Protein AF-A0A1Q5SIM4-F1 (afdb_monomer_lite)

Sequence (138 aa):
MTLAAASFWNSAANLGLLGSAILLFLATFVLWQTADRKEELWDADKADANLKIAELNKEAANAKLETERLRLRFAWRTMDKDQRSRISSKLKKYSGQRFEIVTYTSDIEAANFGAKIHEALRDAGWIYVKIASWQTVG

Structure (mmCIF, N/CA/C/O backbone):
data_AF-A0A1Q5SIM4-F1
#
_entry.id   AF-A0A1Q5SIM4-F1
#
loop_
_atom_site.group_PDB
_atom_site.id
_atom_site.type_symbol
_atom_site.label_atom_id
_atom_site.label_alt_id
_atom_site.label_comp_id
_atom_site.label_asym_id
_atom_site.label_entity_id
_atom_site.label_seq_id
_atom_site.pdbx_PDB_ins_code
_atom_site.Cartn_x
_atom_site.Cartn_y
_atom_site.Cartn_z
_atom_site.occupancy
_atom_site.B_iso_or_equiv
_atom_site.auth_seq_id
_atom_site.auth_comp_id
_atom_site.auth_asym_id
_atom_site.auth_atom_id
_atom_site.pdbx_PDB_model_num
ATOM 1 N N . MET A 1 1 ? 33.107 5.269 -84.422 1.00 58.91 1 MET A N 1
ATOM 2 C CA . MET A 1 1 ? 33.757 5.037 -83.112 1.00 58.91 1 MET A CA 1
ATOM 3 C C . MET A 1 1 ? 34.875 4.034 -83.315 1.00 58.91 1 MET A C 1
ATOM 5 O O . MET A 1 1 ? 34.640 3.023 -83.962 1.00 58.91 1 MET A O 1
ATOM 9 N N . THR A 1 2 ? 36.087 4.331 -82.855 1.00 87.12 2 THR A N 1
ATOM 10 C CA . THR A 1 2 ? 37.223 3.407 -82.979 1.00 87.12 2 THR A CA 1
ATOM 11 C C . THR A 1 2 ? 37.079 2.269 -81.964 1.00 87.12 2 THR A C 1
ATOM 13 O O . THR A 1 2 ? 36.515 2.466 -80.887 1.00 87.12 2 THR A O 1
ATOM 16 N N . LEU A 1 3 ? 37.590 1.077 -82.286 1.00 86.44 3 LEU A N 1
ATOM 17 C CA . LEU A 1 3 ? 37.579 -0.102 -81.399 1.00 86.44 3 LEU A CA 1
ATOM 18 C C . LEU A 1 3 ? 38.139 0.197 -79.991 1.00 86.44 3 LEU A C 1
ATOM 20 O O . LEU A 1 3 ? 37.659 -0.358 -79.006 1.00 86.44 3 LEU A O 1
ATOM 24 N N . ALA A 1 4 ? 39.090 1.130 -79.888 1.00 87.81 4 ALA A N 1
ATOM 25 C CA . ALA A 1 4 ? 39.673 1.586 -78.626 1.00 87.81 4 ALA A CA 1
ATOM 26 C C . ALA A 1 4 ? 38.680 2.329 -77.711 1.00 87.81 4 ALA A C 1
ATOM 28 O O . ALA A 1 4 ? 38.750 2.205 -76.492 1.00 87.81 4 ALA A O 1
ATOM 29 N N . ALA A 1 5 ? 37.731 3.082 -78.278 1.00 86.62 5 ALA A N 1
ATOM 30 C CA . ALA A 1 5 ? 36.708 3.752 -77.477 1.00 86.62 5 ALA A CA 1
ATOM 31 C C . ALA A 1 5 ? 35.734 2.731 -76.867 1.00 86.62 5 ALA A C 1
ATOM 33 O O . ALA A 1 5 ? 35.368 2.847 -75.701 1.00 86.62 5 ALA A O 1
ATOM 34 N N . ALA A 1 6 ? 35.349 1.700 -77.627 1.00 85.56 6 ALA A N 1
ATOM 35 C CA . ALA A 1 6 ? 34.443 0.655 -77.152 1.00 85.56 6 ALA A CA 1
ATOM 36 C C . ALA A 1 6 ? 35.060 -0.193 -76.023 1.00 85.56 6 ALA A C 1
ATOM 38 O O . ALA A 1 6 ? 34.377 -0.497 -75.045 1.00 85.56 6 ALA A O 1
ATOM 39 N N . SER A 1 7 ? 36.350 -0.536 -76.118 1.00 91.25 7 SER A N 1
ATOM 40 C CA . SER A 1 7 ? 37.046 -1.268 -75.051 1.00 91.25 7 SER A CA 1
ATOM 41 C C . SER A 1 7 ? 37.230 -0.424 -73.788 1.00 91.25 7 SER A C 1
ATOM 43 O O . SER A 1 7 ? 37.060 -0.945 -72.688 1.00 91.25 7 SER A O 1
ATOM 45 N N . PHE A 1 8 ? 37.497 0.879 -73.925 1.00 91.88 8 PHE A N 1
ATOM 46 C CA . PHE A 1 8 ? 37.569 1.800 -72.789 1.00 91.88 8 PHE A CA 1
ATOM 47 C C . PHE A 1 8 ? 36.242 1.869 -72.020 1.00 91.88 8 PHE A C 1
ATOM 49 O O . PHE A 1 8 ? 36.233 1.694 -70.802 1.00 91.88 8 PHE A O 1
ATOM 56 N N . TRP A 1 9 ? 35.115 2.055 -72.719 1.00 90.00 9 TRP A N 1
ATOM 57 C CA . TRP A 1 9 ? 33.793 2.118 -72.084 1.00 90.00 9 TRP A CA 1
ATOM 58 C C . TRP A 1 9 ? 33.390 0.799 -71.417 1.00 90.00 9 TRP A C 1
ATOM 60 O O . TRP A 1 9 ? 32.812 0.826 -70.333 1.00 90.00 9 TRP A O 1
ATOM 70 N N . ASN A 1 10 ? 33.737 -0.347 -72.011 1.00 91.88 10 ASN A N 1
ATOM 71 C CA . ASN A 1 10 ? 33.493 -1.656 -71.401 1.00 91.88 10 ASN A CA 1
ATOM 72 C C . ASN A 1 10 ? 34.313 -1.837 -70.106 1.00 91.88 10 ASN A C 1
ATOM 74 O O . ASN A 1 10 ? 33.767 -2.192 -69.063 1.00 91.88 10 ASN A O 1
ATOM 78 N N . SER A 1 11 ? 35.605 -1.497 -70.130 1.00 92.06 11 SER A N 1
ATOM 79 C CA . SER A 1 11 ? 36.459 -1.537 -68.934 1.00 92.06 11 SER A CA 1
ATOM 80 C C . SER A 1 11 ? 35.972 -0.591 -67.833 1.00 92.06 11 SER A C 1
ATOM 82 O O . SER A 1 11 ? 35.941 -0.977 -66.666 1.00 92.06 11 SER A O 1
ATOM 84 N N . ALA A 1 12 ? 35.542 0.622 -68.192 1.00 92.31 12 ALA A N 1
ATOM 85 C CA . ALA A 1 12 ? 34.984 1.582 -67.244 1.00 92.31 12 ALA A CA 1
ATOM 86 C C . ALA A 1 12 ? 33.665 1.086 -66.624 1.00 92.31 12 ALA A C 1
ATOM 88 O O . ALA A 1 12 ? 33.472 1.206 -65.415 1.00 92.31 12 ALA A O 1
ATOM 89 N N . ALA A 1 13 ? 32.784 0.480 -67.426 1.00 93.44 13 ALA A N 1
ATOM 90 C CA . ALA A 1 13 ? 31.532 -0.099 -66.946 1.00 93.44 13 ALA A CA 1
ATOM 91 C C . ALA A 1 13 ? 31.774 -1.273 -65.981 1.00 93.44 13 ALA A C 1
ATOM 93 O O . ALA A 1 13 ? 31.181 -1.309 -64.903 1.00 93.44 13 ALA A O 1
ATOM 94 N N . ASN A 1 14 ? 32.695 -2.186 -66.311 1.00 94.62 14 ASN A N 1
ATOM 95 C CA . ASN A 1 14 ? 33.058 -3.301 -65.431 1.00 94.62 14 ASN A CA 1
ATOM 96 C C . ASN A 1 14 ? 33.688 -2.818 -64.119 1.00 94.62 14 ASN A C 1
ATOM 98 O O . ASN A 1 14 ? 33.364 -3.345 -63.055 1.00 94.62 14 ASN A O 1
ATOM 102 N N . LEU A 1 15 ? 34.537 -1.785 -64.168 1.00 94.81 15 LEU A N 1
ATOM 103 C CA . LEU A 1 15 ? 35.106 -1.177 -62.966 1.00 94.81 15 LEU A CA 1
ATOM 104 C C . LEU A 1 15 ? 34.021 -0.532 -62.091 1.00 94.81 15 LEU A C 1
ATOM 106 O O . LEU A 1 15 ? 34.038 -0.699 -60.874 1.00 94.81 15 LEU A O 1
ATOM 110 N N . GLY A 1 16 ? 33.054 0.158 -62.704 1.00 96.06 16 GLY A N 1
ATOM 111 C CA . GLY A 1 16 ? 31.907 0.732 -62.000 1.00 96.06 16 GLY A CA 1
ATOM 112 C C . GLY A 1 16 ? 31.047 -0.331 -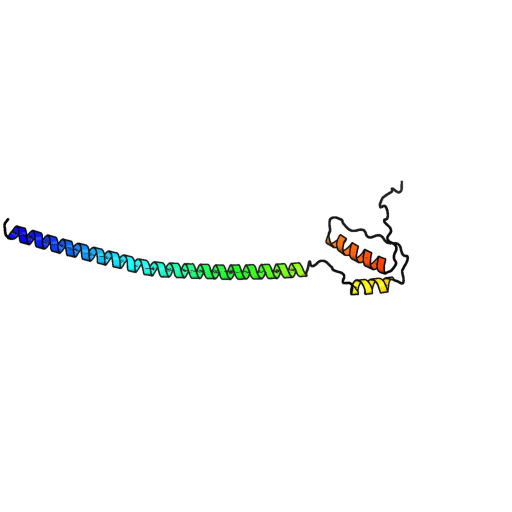61.309 1.00 96.06 16 GLY A C 1
ATOM 113 O O . GLY A 1 16 ? 30.704 -0.180 -60.135 1.00 96.06 16 GLY A O 1
ATOM 114 N N . LEU A 1 17 ? 30.762 -1.441 -61.999 1.00 96.12 17 LEU A N 1
ATOM 115 C CA . LEU A 1 17 ? 30.023 -2.570 -61.428 1.00 96.12 17 LEU A CA 1
ATOM 116 C C . LEU A 1 17 ? 30.773 -3.197 -60.247 1.00 96.12 17 LEU A C 1
ATOM 118 O O . LEU A 1 17 ? 30.182 -3.362 -59.178 1.00 96.12 17 LEU A O 1
ATOM 122 N N . LEU A 1 18 ? 32.074 -3.465 -60.395 1.00 95.75 18 LEU A N 1
ATOM 123 C CA . LEU A 1 18 ? 32.913 -3.986 -59.309 1.00 95.75 18 LEU A CA 1
ATOM 124 C C . LEU A 1 18 ? 32.951 -3.033 -58.109 1.00 95.75 18 LEU A C 1
ATOM 126 O O . LEU A 1 18 ? 32.803 -3.477 -56.972 1.00 95.75 18 LEU A O 1
ATOM 130 N N . GLY A 1 19 ? 33.075 -1.726 -58.353 1.00 96.62 19 GLY A N 1
ATOM 131 C CA . GLY A 1 19 ? 33.031 -0.710 -57.303 1.00 96.62 19 GLY A CA 1
ATOM 132 C C . GLY A 1 19 ? 31.719 -0.746 -56.516 1.00 96.62 19 GLY A C 1
ATOM 133 O O . GLY A 1 19 ? 31.735 -0.762 -55.286 1.00 96.62 19 GLY A O 1
ATOM 134 N N . SER A 1 20 ? 30.579 -0.832 -57.207 1.00 97.12 20 SER A N 1
ATOM 135 C CA . SER A 1 20 ? 29.264 -0.905 -56.555 1.00 97.12 20 SER A CA 1
ATOM 136 C C . SER A 1 20 ? 29.065 -2.190 -55.740 1.00 97.12 20 SER A C 1
ATOM 138 O O . SER A 1 20 ? 28.533 -2.135 -54.633 1.00 97.12 20 SER A O 1
ATOM 140 N N . ALA A 1 21 ? 29.560 -3.333 -56.229 1.00 96.88 21 ALA A N 1
ATOM 141 C CA . ALA A 1 21 ? 29.495 -4.604 -55.513 1.00 96.88 21 ALA A CA 1
ATOM 142 C C . ALA A 1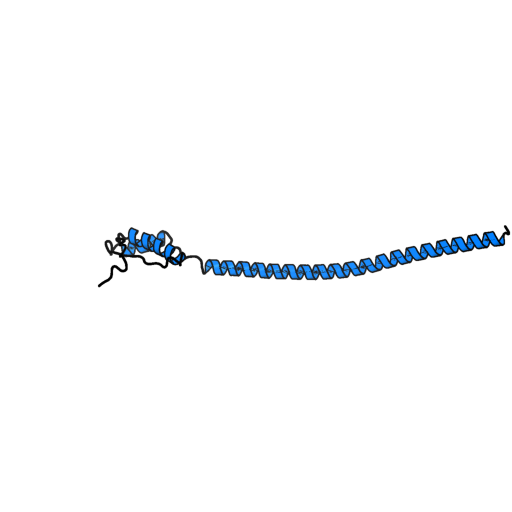 21 ? 30.324 -4.574 -54.219 1.00 96.88 21 ALA A C 1
ATOM 144 O O . ALA A 1 21 ? 29.850 -5.016 -53.172 1.00 96.88 21 ALA A O 1
ATOM 145 N N . ILE A 1 22 ? 31.530 -3.996 -54.269 1.00 96.75 22 ILE A N 1
ATOM 146 C CA . ILE A 1 22 ? 32.381 -3.811 -53.084 1.00 96.75 22 ILE A CA 1
ATOM 147 C C . ILE A 1 22 ? 31.682 -2.906 -52.064 1.00 96.75 22 ILE A C 1
ATOM 149 O O . ILE A 1 22 ? 31.662 -3.226 -50.878 1.00 96.75 22 ILE A O 1
ATOM 153 N N . LEU A 1 23 ? 31.065 -1.808 -52.508 1.00 97.12 23 LEU A N 1
ATOM 154 C CA . LEU A 1 23 ? 30.336 -0.902 -51.618 1.00 97.12 23 LEU A CA 1
ATOM 155 C C . LEU A 1 23 ? 29.154 -1.588 -50.924 1.00 97.12 23 LEU A C 1
ATOM 157 O O . LEU A 1 23 ? 28.983 -1.415 -49.719 1.00 97.12 23 LEU A O 1
ATOM 161 N N . LEU A 1 24 ? 28.367 -2.389 -51.649 1.00 97.31 24 LEU A N 1
ATOM 162 C CA . LEU A 1 24 ? 27.268 -3.157 -51.055 1.00 97.31 24 LEU A CA 1
ATOM 163 C C . LEU A 1 24 ? 27.785 -4.164 -50.027 1.00 97.31 24 LEU A C 1
ATOM 165 O O . LEU A 1 24 ? 27.238 -4.249 -48.931 1.00 97.31 24 LEU A O 1
ATOM 169 N N . PHE A 1 25 ? 28.869 -4.872 -50.346 1.00 97.69 25 PHE A N 1
ATOM 170 C CA . PHE A 1 25 ? 29.485 -5.815 -49.418 1.00 97.69 25 PHE A CA 1
ATOM 171 C C . PHE A 1 25 ? 29.962 -5.125 -48.132 1.00 97.69 25 PHE A C 1
ATOM 173 O O . PHE A 1 25 ? 29.656 -5.588 -47.033 1.00 97.69 25 PHE A O 1
ATOM 180 N N . LEU A 1 26 ? 30.646 -3.982 -48.251 1.00 97.25 26 LEU A N 1
ATOM 181 C CA . LEU A 1 26 ? 31.074 -3.187 -47.098 1.00 97.25 26 LEU A CA 1
ATOM 182 C C . LEU A 1 26 ? 29.880 -2.676 -46.280 1.00 97.25 26 LEU A C 1
ATOM 184 O O . LEU A 1 26 ? 29.921 -2.726 -45.052 1.00 97.25 26 LEU A O 1
ATOM 188 N N . ALA A 1 27 ? 28.801 -2.235 -46.933 1.00 96.62 27 ALA A N 1
ATOM 189 C CA . ALA A 1 27 ? 27.590 -1.790 -46.249 1.00 96.62 27 ALA A CA 1
ATOM 190 C C . ALA A 1 27 ? 26.934 -2.928 -45.449 1.00 96.62 27 ALA A C 1
ATOM 192 O O . ALA A 1 27 ? 26.606 -2.743 -44.277 1.00 96.62 27 ALA A O 1
ATOM 193 N N . THR A 1 28 ? 26.797 -4.120 -46.039 1.00 96.12 28 THR A N 1
ATOM 194 C CA . THR A 1 28 ? 26.278 -5.303 -45.336 1.00 96.12 28 THR A CA 1
ATOM 195 C C . THR A 1 28 ? 27.180 -5.706 -44.173 1.00 96.12 28 THR A C 1
ATOM 197 O O . THR A 1 28 ? 26.678 -6.013 -43.094 1.00 96.12 28 THR A O 1
ATOM 200 N N . PHE A 1 29 ? 28.501 -5.654 -44.352 1.00 95.94 29 PHE A N 1
ATOM 201 C CA . PHE A 1 29 ? 29.457 -5.976 -43.295 1.00 95.94 29 PHE A CA 1
ATOM 202 C C . PHE A 1 29 ? 29.349 -5.021 -42.096 1.00 95.94 29 PHE A C 1
ATOM 204 O O . PHE A 1 29 ? 29.319 -5.466 -40.950 1.00 95.94 29 PHE A O 1
ATOM 211 N N . VAL A 1 30 ? 29.223 -3.713 -42.342 1.00 95.12 30 VAL A N 1
ATOM 212 C CA . VAL A 1 30 ? 29.027 -2.713 -41.277 1.00 95.12 30 VAL A CA 1
ATOM 213 C C . VAL A 1 30 ? 27.685 -2.912 -40.566 1.00 95.12 30 VAL A C 1
ATOM 215 O O . VAL A 1 30 ? 27.614 -2.819 -39.339 1.00 95.12 30 VAL A O 1
ATOM 218 N N . LEU A 1 31 ? 26.615 -3.220 -41.306 1.00 94.12 31 LEU A N 1
ATOM 219 C CA . LEU A 1 31 ? 25.313 -3.533 -40.710 1.00 94.12 31 LEU A CA 1
ATOM 220 C C . LEU A 1 31 ? 25.388 -4.761 -39.798 1.00 94.12 31 LEU A C 1
ATOM 222 O O . LEU A 1 31 ? 24.859 -4.719 -38.692 1.00 94.12 31 LEU A O 1
ATOM 226 N N . TRP A 1 32 ? 26.090 -5.812 -40.221 1.00 93.56 32 TRP A N 1
ATOM 227 C CA . TRP A 1 32 ? 26.297 -7.004 -39.402 1.00 93.56 32 TRP A CA 1
ATOM 228 C C . TRP A 1 32 ? 27.093 -6.689 -38.125 1.00 93.56 32 TRP A C 1
ATOM 230 O O . TRP A 1 32 ? 26.622 -6.957 -37.026 1.00 93.56 32 TRP A O 1
ATOM 240 N N . GLN A 1 33 ? 28.224 -5.984 -38.240 1.00 92.75 33 GLN A N 1
ATOM 241 C CA . GLN A 1 33 ? 29.046 -5.623 -37.077 1.00 92.75 33 GLN A CA 1
ATOM 242 C C . GLN A 1 33 ? 28.299 -4.736 -36.062 1.00 92.75 33 GLN A C 1
ATOM 244 O O . GLN A 1 33 ? 28.534 -4.808 -34.853 1.00 92.75 33 GLN A O 1
ATOM 249 N N . THR A 1 34 ? 27.417 -3.857 -36.543 1.00 91.44 34 THR A N 1
ATOM 250 C CA . THR A 1 34 ? 26.611 -2.993 -35.667 1.00 91.44 34 THR A CA 1
ATOM 251 C C . THR A 1 34 ? 25.415 -3.715 -35.051 1.00 91.44 34 THR A C 1
ATOM 253 O O . THR A 1 34 ? 24.948 -3.267 -34.004 1.00 91.44 34 THR A O 1
ATOM 256 N N . ALA A 1 35 ? 24.935 -4.809 -35.651 1.00 90.75 35 ALA A N 1
ATOM 257 C CA . ALA A 1 35 ? 23.904 -5.658 -35.061 1.00 90.75 35 ALA A CA 1
ATOM 258 C C . ALA A 1 35 ? 24.444 -6.381 -33.818 1.00 90.75 35 ALA A C 1
ATOM 260 O O . ALA A 1 35 ? 23.868 -6.220 -32.745 1.00 90.75 35 ALA A O 1
ATOM 261 N N . ASP A 1 36 ? 25.608 -7.030 -33.922 1.00 90.88 36 ASP A N 1
ATOM 262 C CA . ASP A 1 36 ? 26.204 -7.791 -32.811 1.00 90.88 36 ASP A CA 1
ATOM 263 C C . ASP A 1 36 ? 26.455 -6.912 -31.569 1.00 90.88 36 ASP A C 1
ATOM 265 O O . ASP A 1 36 ? 26.116 -7.276 -30.445 1.00 90.88 36 ASP A O 1
ATOM 269 N N . ARG A 1 37 ? 26.979 -5.690 -31.759 1.00 90.62 37 ARG A N 1
ATOM 270 C CA . ARG A 1 37 ? 27.208 -4.749 -30.643 1.00 90.62 37 ARG A CA 1
ATOM 271 C C . ARG A 1 37 ? 25.918 -4.259 -29.986 1.00 90.62 37 ARG A C 1
ATOM 273 O O . ARG A 1 37 ? 25.930 -3.901 -28.811 1.00 90.62 37 ARG A O 1
ATOM 280 N N . LYS A 1 38 ? 24.820 -4.172 -30.743 1.00 91.44 38 LYS A N 1
ATOM 281 C CA . LYS A 1 38 ? 23.520 -3.768 -30.189 1.00 91.44 38 LYS A CA 1
ATOM 282 C C . LYS A 1 38 ? 22.920 -4.872 -29.335 1.00 91.44 38 LYS A C 1
ATOM 284 O O . LYS A 1 38 ? 22.308 -4.548 -28.324 1.00 91.44 38 LYS A O 1
ATOM 289 N N . GLU A 1 39 ? 23.108 -6.132 -29.717 1.00 92.81 39 GLU A N 1
ATOM 290 C CA . GLU A 1 39 ? 22.633 -7.266 -28.925 1.00 92.81 39 GLU A CA 1
ATOM 291 C C . GLU A 1 39 ? 23.316 -7.308 -27.555 1.00 92.81 39 GLU A C 1
ATOM 293 O O . GLU A 1 39 ? 22.622 -7.377 -26.545 1.00 92.81 39 GLU A O 1
ATOM 298 N N . GLU A 1 40 ? 24.639 -7.123 -27.496 1.00 92.25 40 GLU A N 1
ATOM 299 C CA . GLU A 1 40 ? 25.377 -7.099 -26.223 1.00 92.25 40 GLU A CA 1
ATOM 300 C C . GLU A 1 40 ? 24.915 -5.962 -25.293 1.00 92.25 40 GLU A C 1
ATOM 302 O O . GLU A 1 40 ? 24.681 -6.181 -24.102 1.00 92.25 40 GLU A O 1
ATOM 307 N N . LEU A 1 41 ? 24.721 -4.753 -25.835 1.00 92.62 41 LEU A N 1
ATOM 308 C CA . LEU A 1 41 ? 24.213 -3.617 -25.058 1.00 92.62 41 LEU A CA 1
ATOM 309 C C . LEU A 1 41 ? 22.778 -3.852 -24.577 1.00 92.62 41 LEU A C 1
ATOM 311 O O . LEU A 1 41 ? 22.463 -3.572 -23.424 1.00 92.62 41 LEU A O 1
ATOM 315 N N . TRP A 1 42 ? 21.910 -4.397 -25.429 1.00 93.81 42 TRP A N 1
ATOM 316 C CA . TRP A 1 42 ? 20.535 -4.702 -25.043 1.00 93.81 42 TRP A CA 1
ATOM 317 C C . TRP A 1 42 ? 20.443 -5.811 -24.004 1.00 93.81 42 TRP A C 1
ATOM 319 O O . TRP A 1 42 ? 19.554 -5.765 -23.154 1.00 93.81 42 TRP A O 1
ATOM 329 N N . ASP A 1 43 ? 21.333 -6.795 -24.046 1.00 96.00 43 ASP A N 1
ATOM 330 C CA . ASP A 1 43 ? 21.371 -7.853 -23.044 1.00 96.00 43 ASP A CA 1
ATOM 331 C C . ASP A 1 43 ? 21.890 -7.336 -21.699 1.00 96.00 43 ASP A C 1
ATOM 333 O O . ASP A 1 43 ? 21.320 -7.679 -20.659 1.00 96.00 43 ASP A O 1
ATOM 337 N N . ALA A 1 44 ? 22.877 -6.434 -21.705 1.00 95.44 44 ALA A N 1
ATOM 338 C CA . ALA 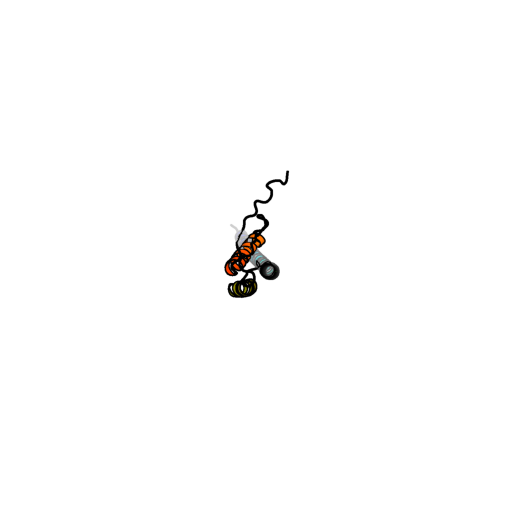A 1 44 ? 23.318 -5.731 -20.503 1.00 95.44 44 ALA A CA 1
ATOM 339 C C . ALA A 1 44 ? 22.199 -4.855 -19.905 1.00 95.44 44 ALA A C 1
ATOM 341 O O . ALA A 1 44 ? 21.914 -4.957 -18.710 1.00 95.44 44 ALA A O 1
ATOM 342 N N . ASP A 1 45 ? 21.503 -4.069 -20.732 1.00 96.56 45 ASP A N 1
ATOM 343 C CA . ASP A 1 45 ? 20.385 -3.220 -20.300 1.00 96.56 45 ASP A CA 1
ATOM 344 C C . ASP A 1 45 ? 19.218 -4.053 -19.745 1.00 96.56 45 ASP A C 1
ATOM 346 O O . ASP A 1 45 ? 18.608 -3.698 -18.733 1.00 96.56 45 ASP A O 1
ATOM 350 N N . LYS A 1 46 ? 18.906 -5.197 -20.369 1.00 97.06 46 LYS A N 1
ATOM 351 C CA . LYS A 1 46 ? 17.894 -6.134 -19.856 1.00 97.06 46 LYS A CA 1
ATOM 352 C C . LYS A 1 46 ? 18.310 -6.733 -18.521 1.00 97.06 46 LYS A C 1
ATOM 354 O O . LYS A 1 46 ? 17.459 -6.892 -17.647 1.00 97.06 46 LYS A O 1
ATOM 359 N N . ALA A 1 47 ? 19.581 -7.100 -18.361 1.00 96.75 47 ALA A N 1
ATOM 360 C CA . ALA A 1 47 ? 20.084 -7.644 -17.107 1.00 96.75 47 ALA A CA 1
ATOM 361 C C . ALA A 1 47 ? 19.972 -6.611 -15.976 1.00 96.75 47 ALA A C 1
ATOM 363 O O . ALA A 1 47 ? 19.432 -6.938 -14.919 1.00 96.75 47 ALA A O 1
ATOM 364 N N . ASP A 1 48 ? 20.382 -5.363 -16.218 1.00 97.44 48 ASP A N 1
ATOM 365 C CA . ASP A 1 48 ? 20.250 -4.266 -15.251 1.00 97.44 48 ASP A CA 1
ATOM 366 C C . ASP A 1 48 ? 18.780 -3.979 -14.905 1.00 97.44 48 ASP A C 1
ATOM 368 O O . ASP A 1 48 ? 18.396 -3.944 -13.732 1.00 97.44 48 ASP A O 1
ATOM 372 N N . ALA A 1 49 ? 17.913 -3.893 -15.919 1.00 97.12 49 ALA A N 1
ATOM 373 C CA . ALA A 1 49 ? 16.480 -3.704 -15.715 1.00 97.12 49 ALA A CA 1
ATOM 374 C C . ALA A 1 49 ? 15.864 -4.841 -14.882 1.00 97.12 49 ALA A C 1
ATOM 376 O O . ALA A 1 49 ? 15.078 -4.584 -13.968 1.00 97.12 49 ALA A O 1
ATOM 377 N N . ASN A 1 50 ? 16.242 -6.093 -15.149 1.00 97.88 50 ASN A N 1
ATOM 378 C CA . ASN A 1 50 ? 15.770 -7.249 -14.389 1.00 97.88 50 ASN A CA 1
ATOM 379 C C . ASN A 1 50 ? 16.259 -7.227 -12.934 1.00 97.88 50 ASN A C 1
ATOM 381 O O . ASN A 1 50 ? 15.477 -7.538 -12.032 1.00 97.88 50 ASN A O 1
ATOM 385 N N . LEU A 1 51 ? 17.513 -6.831 -12.688 1.00 97.94 51 LEU A N 1
ATOM 386 C CA . LEU A 1 51 ? 18.046 -6.658 -11.333 1.00 97.94 51 LEU A CA 1
ATOM 387 C C . LEU A 1 51 ? 17.262 -5.590 -10.569 1.00 97.94 51 LEU A C 1
ATOM 389 O O . LEU A 1 51 ? 16.818 -5.837 -9.447 1.00 97.94 51 LEU A O 1
ATOM 393 N N . LYS A 1 52 ? 16.998 -4.448 -11.208 1.00 97.69 52 LYS A N 1
ATOM 394 C CA . LYS A 1 52 ? 16.223 -3.358 -10.611 1.00 97.69 52 LYS A CA 1
ATOM 395 C C . LYS A 1 52 ? 14.775 -3.753 -10.330 1.00 97.69 52 LYS A C 1
ATOM 397 O O . LYS A 1 52 ? 14.234 -3.418 -9.280 1.00 97.69 52 LYS A O 1
ATOM 402 N N . ILE A 1 53 ? 14.142 -4.508 -11.229 1.00 97.75 53 ILE A N 1
ATOM 403 C CA . ILE A 1 53 ? 12.799 -5.061 -11.004 1.00 97.75 53 ILE A CA 1
ATOM 404 C C . ILE A 1 53 ? 12.808 -6.019 -9.807 1.00 97.75 53 ILE A C 1
ATOM 406 O O . ILE A 1 53 ? 11.909 -5.961 -8.967 1.00 97.75 53 ILE A O 1
ATOM 410 N N . ALA A 1 54 ? 13.813 -6.891 -9.699 1.00 97.88 54 ALA A N 1
ATOM 411 C CA . ALA A 1 54 ? 13.937 -7.817 -8.577 1.00 97.88 54 ALA A CA 1
ATOM 412 C C . ALA A 1 54 ? 14.134 -7.082 -7.239 1.00 97.88 54 ALA A C 1
ATOM 414 O O . ALA A 1 54 ? 13.506 -7.447 -6.242 1.00 97.88 54 ALA A O 1
ATOM 415 N N . GLU A 1 55 ? 14.948 -6.027 -7.224 1.00 98.06 55 GLU A N 1
ATOM 416 C CA . GLU A 1 55 ? 15.170 -5.177 -6.052 1.00 98.06 55 GLU A CA 1
ATOM 417 C C . GLU A 1 55 ? 13.889 -4.449 -5.626 1.00 98.06 55 GLU A C 1
ATOM 419 O O . GLU A 1 55 ? 13.448 -4.606 -4.486 1.00 98.06 55 GLU A O 1
ATOM 424 N N . LEU A 1 56 ? 13.214 -3.766 -6.554 1.00 97.44 56 LEU A N 1
ATOM 425 C CA . LEU A 1 56 ? 11.951 -3.072 -6.280 1.00 97.44 56 LEU A CA 1
ATOM 426 C C . LEU A 1 56 ? 10.855 -4.031 -5.799 1.00 97.44 56 LEU A C 1
ATOM 428 O O . LEU A 1 56 ? 10.081 -3.700 -4.900 1.00 97.44 56 LEU A O 1
ATOM 432 N N . ASN A 1 57 ? 10.795 -5.246 -6.350 1.00 97.69 57 ASN A N 1
ATOM 433 C CA . ASN A 1 57 ? 9.859 -6.269 -5.884 1.00 97.69 57 ASN A CA 1
ATOM 434 C C . ASN A 1 57 ? 10.166 -6.717 -4.451 1.00 97.69 57 ASN A C 1
ATOM 436 O O . ASN A 1 57 ? 9.242 -6.903 -3.654 1.00 97.69 57 ASN A O 1
ATOM 440 N N . LYS A 1 58 ? 11.448 -6.869 -4.101 1.00 98.12 58 LYS A N 1
ATOM 441 C CA . LYS A 1 58 ? 11.881 -7.203 -2.739 1.00 98.12 58 LYS A CA 1
ATOM 442 C C . LYS A 1 58 ? 11.531 -6.084 -1.759 1.00 98.12 58 LYS A C 1
ATOM 444 O O . LYS A 1 58 ? 10.990 -6.364 -0.690 1.00 98.12 58 LYS A O 1
ATOM 449 N N . GLU A 1 59 ? 11.782 -4.830 -2.122 1.00 97.25 59 GLU A N 1
ATOM 450 C CA . GLU A 1 59 ? 11.407 -3.665 -1.314 1.00 97.25 59 GLU A CA 1
ATOM 451 C C . GLU A 1 59 ? 9.893 -3.568 -1.123 1.00 97.25 59 GLU A C 1
ATOM 453 O O . GLU A 1 59 ? 9.421 -3.431 0.006 1.00 97.25 59 GLU A O 1
ATOM 458 N N . ALA A 1 60 ? 9.113 -3.735 -2.193 1.00 97.56 60 ALA A N 1
ATOM 459 C CA . ALA A 1 60 ? 7.656 -3.722 -2.125 1.00 97.56 60 ALA A CA 1
ATOM 460 C C . ALA A 1 60 ? 7.106 -4.860 -1.250 1.00 97.56 60 ALA A C 1
ATOM 462 O O . ALA A 1 60 ? 6.156 -4.655 -0.491 1.00 97.56 60 ALA A O 1
ATOM 463 N N . ALA A 1 61 ? 7.695 -6.057 -1.325 1.00 97.38 61 ALA A N 1
ATOM 464 C CA . ALA A 1 61 ? 7.328 -7.178 -0.464 1.00 97.38 61 ALA A CA 1
ATOM 465 C C . ALA A 1 61 ? 7.642 -6.887 1.013 1.00 97.38 61 ALA A C 1
ATOM 467 O O . ALA A 1 61 ? 6.799 -7.137 1.878 1.00 97.38 61 ALA A O 1
ATOM 468 N N . ASN A 1 62 ? 8.808 -6.304 1.300 1.00 97.31 62 ASN A N 1
ATOM 469 C CA . ASN A 1 62 ? 9.198 -5.908 2.653 1.00 97.31 62 ASN A CA 1
ATOM 470 C C . ASN A 1 62 ? 8.280 -4.816 3.214 1.00 97.31 62 ASN A C 1
ATOM 472 O O . ASN A 1 62 ? 7.788 -4.957 4.333 1.00 97.31 62 ASN A O 1
ATOM 476 N N . ALA A 1 63 ? 7.981 -3.782 2.425 1.00 95.81 63 ALA A N 1
ATOM 477 C CA . ALA A 1 63 ? 7.064 -2.716 2.809 1.00 95.81 63 ALA A CA 1
ATOM 478 C C . ALA A 1 63 ? 5.662 -3.268 3.100 1.00 95.81 63 ALA A C 1
ATOM 480 O O . ALA A 1 63 ? 5.074 -2.952 4.131 1.00 95.81 63 ALA A O 1
ATOM 481 N N . LYS A 1 64 ? 5.141 -4.168 2.252 1.00 96.25 64 LYS A N 1
ATOM 482 C CA . LYS A 1 64 ? 3.862 -4.850 2.509 1.00 96.25 64 LYS A CA 1
ATOM 483 C C . LYS A 1 64 ? 3.892 -5.612 3.831 1.00 96.25 64 LYS A C 1
ATOM 485 O O . LYS A 1 64 ? 2.997 -5.445 4.655 1.00 96.25 64 LYS A O 1
ATOM 490 N N . LEU A 1 65 ? 4.935 -6.398 4.071 1.00 96.56 65 LEU A N 1
ATOM 491 C CA . LEU A 1 65 ? 5.077 -7.176 5.298 1.00 96.56 65 LEU A CA 1
ATOM 492 C C . LEU A 1 65 ? 5.170 -6.286 6.548 1.00 96.56 65 LEU A C 1
ATOM 494 O O . LEU A 1 65 ? 4.564 -6.599 7.573 1.00 96.56 65 LEU A O 1
ATOM 498 N N . GLU A 1 66 ? 5.879 -5.162 6.474 1.00 95.19 66 GLU A N 1
ATOM 499 C CA . GLU A 1 66 ? 5.938 -4.188 7.564 1.00 95.19 66 GLU A CA 1
ATOM 500 C C . GLU A 1 66 ? 4.586 -3.506 7.793 1.00 95.19 66 GLU A C 1
ATOM 502 O O . GLU A 1 66 ? 4.143 -3.410 8.938 1.00 95.19 66 GLU A O 1
ATOM 507 N N . THR A 1 67 ? 3.871 -3.124 6.729 1.00 93.75 67 THR A N 1
ATOM 508 C CA . THR A 1 67 ? 2.520 -2.560 6.864 1.00 93.75 67 THR A CA 1
ATOM 509 C C . THR A 1 67 ? 1.545 -3.546 7.499 1.00 93.75 67 THR A C 1
ATOM 511 O O . THR A 1 67 ? 0.770 -3.143 8.359 1.00 93.75 67 THR A O 1
ATOM 514 N N . GLU A 1 68 ? 1.614 -4.838 7.168 1.00 93.12 68 GLU A N 1
ATOM 515 C CA . GLU A 1 68 ? 0.807 -5.873 7.825 1.00 93.12 68 GLU A CA 1
ATOM 516 C C . GLU A 1 68 ? 1.188 -6.040 9.302 1.00 93.12 68 GLU A C 1
ATOM 518 O O . GLU A 1 68 ? 0.319 -6.102 10.169 1.00 93.12 68 GLU A O 1
ATOM 523 N N . ARG A 1 69 ? 2.485 -6.021 9.638 1.00 91.81 69 ARG A N 1
ATOM 524 C CA . ARG A 1 69 ? 2.936 -6.048 11.042 1.00 91.81 69 ARG A CA 1
ATOM 525 C C . ARG A 1 69 ? 2.438 -4.841 11.834 1.00 91.81 69 ARG A C 1
ATOM 527 O O . ARG A 1 69 ? 2.024 -4.997 12.983 1.00 91.81 69 ARG A O 1
ATOM 534 N N . LEU A 1 70 ? 2.474 -3.651 11.238 1.00 88.44 70 LEU A N 1
ATOM 535 C CA . LEU A 1 70 ? 1.942 -2.437 11.847 1.00 88.44 70 LEU A CA 1
ATOM 536 C C . LEU A 1 70 ? 0.423 -2.531 11.988 1.00 88.44 70 LEU A C 1
ATOM 538 O O . LEU A 1 70 ? -0.085 -2.255 13.067 1.00 88.44 70 LEU A O 1
ATOM 542 N N . ARG A 1 71 ? -0.297 -3.011 10.970 1.00 84.69 71 ARG A N 1
ATOM 543 C CA . ARG A 1 71 ? -1.744 -3.263 11.054 1.00 84.69 71 ARG A CA 1
ATOM 544 C C . ARG A 1 71 ? -2.100 -4.231 12.170 1.00 84.69 71 ARG A C 1
ATOM 546 O O . ARG A 1 71 ? -3.080 -3.991 12.853 1.00 84.69 71 ARG A O 1
ATOM 553 N N . LEU A 1 72 ? -1.308 -5.279 12.395 1.00 84.69 72 LEU A N 1
ATOM 554 C CA . LEU A 1 72 ? -1.520 -6.207 13.509 1.00 84.69 72 LEU A CA 1
ATOM 555 C C . LEU A 1 72 ? -1.230 -5.558 14.869 1.00 84.69 72 LEU A C 1
ATOM 557 O O . LEU A 1 72 ? -1.946 -5.814 15.832 1.00 84.69 72 LEU A O 1
ATOM 561 N N . ARG A 1 73 ? -0.202 -4.705 14.964 1.00 81.06 73 ARG A N 1
ATOM 562 C CA . ARG A 1 73 ? 0.146 -3.995 16.208 1.00 81.06 73 ARG A CA 1
ATOM 563 C C . ARG A 1 73 ? -0.860 -2.897 16.561 1.00 81.06 73 ARG A C 1
ATOM 565 O O . ARG A 1 73 ? -1.148 -2.698 17.736 1.00 81.06 73 ARG A O 1
ATOM 572 N N . PHE A 1 74 ? -1.360 -2.197 15.550 1.00 79.38 74 PHE A N 1
ATOM 573 C CA . PHE A 1 74 ? -2.358 -1.132 15.651 1.00 79.38 74 PHE A CA 1
ATOM 574 C C . PHE A 1 74 ? -3.772 -1.629 15.340 1.00 79.38 74 PHE A C 1
ATOM 576 O O . PHE A 1 74 ? -4.678 -0.823 15.125 1.00 79.38 74 PHE A O 1
ATOM 583 N N . ALA A 1 75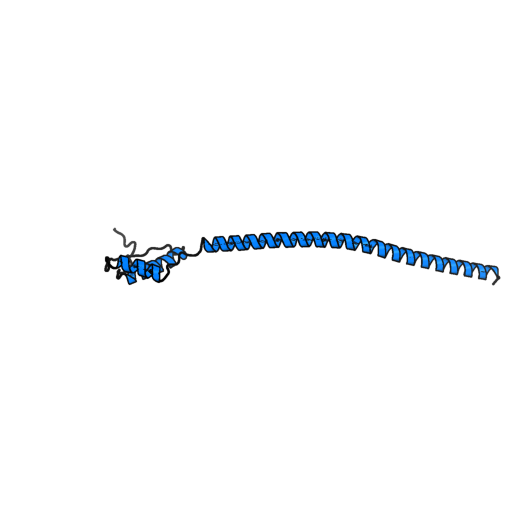 ? -3.975 -2.949 15.302 1.00 76.62 75 ALA A N 1
ATOM 584 C CA . ALA A 1 75 ? -5.307 -3.513 15.216 1.00 76.62 75 ALA A CA 1
ATOM 585 C C . ALA A 1 75 ? -6.067 -3.024 16.447 1.00 76.62 75 ALA A C 1
ATOM 587 O O . ALA A 1 75 ? -5.611 -3.221 17.577 1.00 76.62 75 ALA A O 1
ATOM 588 N N . TRP A 1 76 ? -7.192 -2.346 16.216 1.00 75.56 76 TRP A N 1
ATOM 589 C CA . TRP A 1 76 ? -8.008 -1.786 17.285 1.00 75.56 76 TRP A CA 1
ATOM 590 C C . TRP A 1 76 ? -8.274 -2.842 18.346 1.00 75.56 76 TRP A C 1
ATOM 592 O O . TRP A 1 76 ? -8.603 -3.986 18.018 1.00 75.56 76 TRP A O 1
ATOM 602 N N . ARG A 1 77 ? -8.164 -2.459 19.620 1.00 78.50 77 ARG A N 1
ATOM 603 C CA . ARG A 1 77 ? -8.510 -3.364 20.718 1.00 78.50 77 ARG A CA 1
ATOM 604 C C . ARG A 1 77 ? -9.977 -3.763 20.594 1.00 78.50 77 ARG A C 1
ATOM 606 O O . ARG A 1 77 ? -10.882 -3.009 20.945 1.00 78.50 77 ARG A O 1
ATOM 613 N N . THR A 1 78 ? -10.224 -4.965 20.089 1.00 84.25 78 THR A N 1
ATOM 614 C CA . THR A 1 78 ? -11.570 -5.519 19.973 1.00 84.25 78 THR A CA 1
ATOM 615 C C . THR A 1 78 ? -11.875 -6.364 21.197 1.00 84.25 78 THR A C 1
ATOM 617 O O . THR A 1 78 ? -11.057 -7.188 21.599 1.00 84.25 78 THR A O 1
ATOM 620 N N . MET A 1 79 ? -13.063 -6.187 21.768 1.00 89.75 79 MET A N 1
ATOM 621 C CA . MET A 1 79 ? -13.587 -7.069 22.806 1.00 89.75 79 MET A CA 1
ATOM 622 C C . MET A 1 79 ? -14.532 -8.077 22.154 1.00 89.75 79 MET A C 1
ATOM 624 O O . MET A 1 79 ? -15.566 -7.682 21.607 1.00 89.75 79 MET A O 1
ATOM 628 N N . ASP A 1 80 ? -14.173 -9.360 22.180 1.00 91.69 80 ASP A N 1
ATOM 629 C CA . ASP A 1 80 ? -15.051 -10.415 21.672 1.00 91.69 80 ASP A CA 1
ATOM 630 C C . ASP A 1 80 ? -16.267 -10.629 22.608 1.00 91.69 80 ASP A C 1
ATOM 632 O O . ASP A 1 80 ? -16.315 -10.136 23.743 1.00 91.69 80 ASP A O 1
ATOM 636 N N . LYS A 1 81 ? -17.298 -11.339 22.128 1.00 93.62 81 LYS A N 1
ATOM 637 C CA . LYS A 1 81 ? -18.532 -11.567 22.908 1.00 93.62 81 LYS A CA 1
ATOM 638 C C . LYS A 1 81 ? -18.275 -12.375 24.186 1.00 93.62 81 LYS A C 1
ATOM 640 O O . LYS A 1 81 ? -18.933 -12.123 25.198 1.00 93.62 81 LYS A O 1
ATOM 645 N N . ASP A 1 82 ? -17.318 -13.296 24.163 1.00 95.38 82 ASP A N 1
ATOM 646 C CA . ASP A 1 82 ? -16.998 -14.162 25.297 1.00 95.38 82 ASP A CA 1
ATOM 647 C C . ASP A 1 82 ? -16.225 -13.391 26.371 1.00 95.38 82 ASP A C 1
ATOM 649 O O . ASP A 1 82 ? -16.516 -13.509 27.557 1.00 95.38 82 ASP A O 1
ATOM 653 N N . GLN A 1 83 ? -15.279 -12.541 25.974 1.00 95.25 83 GLN A N 1
ATOM 654 C CA . GLN A 1 83 ? -14.593 -11.567 26.815 1.00 95.25 83 GLN A CA 1
ATOM 655 C C . GLN A 1 83 ? -15.604 -10.641 27.475 1.00 95.25 83 GLN A C 1
ATOM 657 O O . GLN A 1 83 ? -15.568 -10.488 28.697 1.00 95.25 83 GLN A O 1
ATOM 662 N N . ARG A 1 84 ? -16.542 -10.087 26.695 1.00 96.50 84 ARG A N 1
ATOM 663 C CA . ARG A 1 84 ? -17.613 -9.237 27.223 1.00 96.50 84 ARG A CA 1
ATOM 664 C C . ARG A 1 84 ? -18.446 -9.979 28.268 1.00 96.50 84 ARG A C 1
ATOM 666 O O . ARG A 1 84 ? -18.661 -9.444 29.351 1.00 96.50 84 ARG A O 1
ATOM 673 N N . SER A 1 85 ? -18.835 -11.226 27.995 1.00 96.75 85 SER A N 1
ATOM 674 C CA . SER A 1 85 ? -19.581 -12.077 28.935 1.00 96.75 85 SER A CA 1
ATOM 675 C C . SER A 1 85 ? -18.783 -12.413 30.206 1.00 96.75 85 SER A C 1
ATOM 677 O O . SER A 1 85 ? -19.300 -12.359 31.325 1.00 96.75 85 SER A O 1
ATOM 679 N N . ARG A 1 86 ? -17.481 -12.699 30.080 1.00 97.50 86 ARG A N 1
ATOM 680 C CA . ARG A 1 86 ? -16.588 -12.931 31.231 1.00 97.50 86 ARG A CA 1
ATOM 681 C C . ARG A 1 86 ? -16.427 -11.681 32.095 1.00 97.50 86 ARG A C 1
ATOM 683 O O . ARG A 1 86 ? -16.360 -11.793 33.316 1.00 97.50 86 ARG A O 1
ATOM 690 N N . ILE A 1 87 ? -16.358 -10.501 31.483 1.00 96.81 87 ILE A N 1
ATOM 691 C CA . ILE A 1 87 ? -16.307 -9.228 32.209 1.00 96.81 87 ILE A CA 1
ATOM 692 C C . ILE A 1 87 ? -17.646 -8.980 32.911 1.00 96.81 87 ILE A C 1
ATOM 694 O O . ILE A 1 87 ? -17.665 -8.772 34.124 1.00 96.81 87 ILE A O 1
ATOM 698 N N . SER A 1 88 ? -18.767 -9.071 32.190 1.00 97.69 88 SER A N 1
ATOM 699 C CA . SER A 1 88 ? -20.088 -8.771 32.747 1.00 97.69 88 SER A CA 1
ATOM 700 C C . SER A 1 88 ? -20.481 -9.727 33.877 1.00 97.69 88 SER A C 1
ATOM 702 O O . SER A 1 88 ? -20.953 -9.281 34.922 1.00 97.69 88 SER A O 1
ATOM 704 N N . SER A 1 89 ? -20.196 -11.026 33.744 1.00 98.00 89 SER A N 1
ATOM 705 C CA . SER A 1 89 ? -20.436 -12.022 34.800 1.00 98.00 89 SER A CA 1
ATOM 706 C C . SER A 1 89 ? -19.670 -11.724 36.094 1.00 98.00 89 SER A C 1
ATOM 708 O O . SER A 1 89 ? -20.239 -11.843 37.180 1.00 98.00 89 SER A O 1
ATOM 710 N N . LYS A 1 90 ? -18.414 -11.266 36.005 1.00 98.06 90 LYS A N 1
ATOM 711 C CA . LYS A 1 90 ? -17.619 -10.847 37.175 1.00 98.06 90 LYS A CA 1
ATOM 712 C C . LYS A 1 90 ? -18.127 -9.550 37.804 1.00 98.06 90 LYS A C 1
ATOM 714 O O . LYS A 1 90 ? -18.032 -9.392 39.022 1.00 98.06 90 LYS A O 1
ATOM 719 N N . LEU A 1 91 ? -18.646 -8.631 36.991 1.00 97.94 91 LEU A N 1
ATOM 720 C CA . LEU A 1 91 ? -19.155 -7.333 37.441 1.00 97.94 91 LEU A CA 1
ATOM 721 C C . LEU A 1 91 ? -20.596 -7.388 37.958 1.00 97.94 91 LEU A C 1
ATOM 723 O O . LEU A 1 91 ? -21.018 -6.466 38.654 1.00 97.94 91 LEU A O 1
ATOM 727 N N . LYS A 1 92 ? -21.326 -8.475 37.689 1.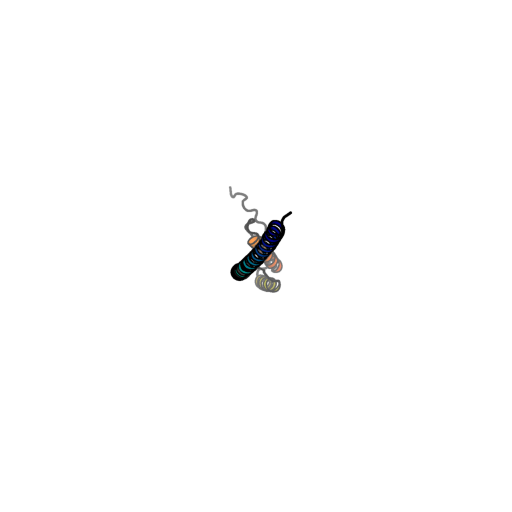00 97.62 92 LYS A N 1
ATOM 728 C CA . LYS A 1 92 ? -22.730 -8.659 38.084 1.00 97.62 92 LYS A CA 1
ATOM 729 C C . LYS A 1 92 ? -22.967 -8.534 39.591 1.00 97.62 92 LYS A C 1
ATOM 731 O O . LYS A 1 92 ? -24.011 -8.050 40.005 1.00 97.62 92 LYS A O 1
ATOM 736 N N . LYS A 1 93 ? -21.986 -8.902 40.424 1.00 98.06 93 LYS A N 1
ATOM 737 C CA . LYS A 1 93 ? -22.053 -8.724 41.890 1.00 98.06 93 LYS A CA 1
ATOM 738 C C . LYS A 1 93 ? -22.098 -7.255 42.340 1.00 98.06 93 LYS A C 1
ATOM 740 O O . LYS A 1 93 ? -22.411 -6.984 43.491 1.00 98.06 93 LYS A O 1
ATOM 745 N N . TYR A 1 94 ? -21.781 -6.327 41.439 1.00 97.88 94 TYR A N 1
ATOM 746 C CA . TYR A 1 94 ? -21.861 -4.882 41.640 1.00 97.88 94 TYR A CA 1
ATOM 747 C C . TYR A 1 94 ? -22.997 -4.257 40.812 1.00 97.88 94 TYR A C 1
ATOM 749 O O . TYR A 1 94 ? -22.916 -3.093 40.434 1.00 97.88 94 TYR A O 1
ATOM 757 N N . SER A 1 95 ? -24.041 -5.014 40.468 1.00 98.06 95 SER A N 1
ATOM 758 C CA . SER A 1 95 ? -25.190 -4.478 39.730 1.00 98.06 95 SER A CA 1
ATOM 759 C C . SER A 1 95 ? -25.834 -3.289 40.458 1.00 98.06 95 SER A C 1
ATOM 761 O O . SER A 1 95 ? -25.887 -3.267 41.688 1.00 98.06 95 SER A O 1
ATOM 763 N N . GLY A 1 96 ? -26.362 -2.323 39.703 1.00 96.56 96 GLY A N 1
ATOM 764 C CA . GLY A 1 96 ? -27.001 -1.110 40.228 1.00 96.56 96 GLY A CA 1
ATOM 765 C C . GLY A 1 96 ? -26.053 0.071 40.463 1.00 96.56 96 GLY A C 1
ATOM 766 O O . GLY A 1 96 ? -26.525 1.181 40.712 1.00 96.56 96 GLY A O 1
ATOM 767 N N . GLN A 1 97 ? -24.735 -0.125 40.341 1.00 97.94 97 GLN A N 1
ATOM 768 C CA . GLN A 1 97 ? -23.769 0.975 40.392 1.00 97.94 97 GLN A CA 1
ATOM 769 C C . GLN A 1 97 ? -23.955 1.928 39.207 1.00 97.94 97 GLN A C 1
ATOM 771 O O . GLN A 1 97 ? -24.303 1.511 38.099 1.00 97.94 97 GLN A O 1
ATOM 776 N N . ARG A 1 98 ? -23.724 3.220 39.450 1.00 97.06 98 ARG A N 1
ATOM 777 C CA . ARG A 1 98 ? -23.804 4.270 38.429 1.00 97.06 98 ARG A CA 1
ATOM 778 C C . ARG A 1 98 ? -22.444 4.456 37.775 1.00 97.06 98 ARG A C 1
ATOM 780 O O . ARG A 1 98 ? -21.431 4.444 38.469 1.00 97.06 98 ARG A O 1
ATOM 787 N N . PHE A 1 99 ? -22.418 4.660 36.465 1.00 96.44 99 PHE A N 1
ATOM 788 C CA . PHE A 1 99 ? -21.179 4.951 35.749 1.00 96.44 99 PHE A CA 1
ATOM 789 C C . PHE A 1 99 ? -21.392 5.936 34.609 1.00 96.44 99 PHE A C 1
ATOM 791 O O . PHE A 1 99 ? -22.480 6.039 34.042 1.00 96.44 99 PHE A O 1
ATOM 798 N N . GLU A 1 100 ? -20.297 6.590 34.247 1.00 95.62 100 GLU A N 1
ATOM 799 C CA . GLU A 1 100 ? -20.148 7.392 33.047 1.00 95.62 100 GLU A CA 1
ATOM 800 C C . GLU A 1 100 ? -18.893 6.925 32.309 1.00 95.62 100 GLU A C 1
ATOM 802 O O . GLU A 1 100 ? -17.914 6.506 32.930 1.00 95.62 100 GLU A O 1
ATOM 807 N N . ILE A 1 101 ? -18.924 6.988 30.980 1.00 94.62 101 ILE A N 1
ATOM 808 C CA . ILE A 1 101 ? -17.748 6.754 30.149 1.00 94.62 101 ILE A CA 1
ATOM 809 C C . ILE A 1 101 ? -17.408 8.066 29.460 1.00 94.62 101 ILE A C 1
ATOM 811 O O . ILE A 1 101 ? -18.204 8.588 28.681 1.00 94.62 101 ILE A O 1
ATOM 815 N N . VAL A 1 102 ? -16.212 8.568 29.750 1.00 93.12 102 VAL A N 1
ATOM 816 C CA . VAL A 1 102 ? -15.643 9.754 29.117 1.00 93.12 102 VAL A CA 1
ATOM 817 C C . VAL A 1 102 ? -14.530 9.290 28.186 1.00 93.12 102 VAL A C 1
ATOM 819 O O . VAL A 1 102 ? -13.571 8.656 28.622 1.00 93.12 102 VAL A O 1
ATOM 822 N N . THR A 1 103 ? -14.669 9.591 26.899 1.00 92.81 103 THR A N 1
ATOM 823 C CA . THR A 1 103 ? -13.658 9.307 25.873 1.00 92.81 103 THR A CA 1
ATOM 824 C C . THR A 1 103 ? -13.342 10.577 25.099 1.00 92.81 103 THR A C 1
ATOM 826 O O . THR A 1 103 ? -14.187 11.465 24.975 1.00 92.81 103 THR A O 1
ATOM 829 N N . TYR A 1 104 ? -12.144 10.656 24.527 1.00 90.38 104 TYR A N 1
ATOM 830 C CA . TYR A 1 104 ? -11.804 11.727 23.596 1.00 90.38 104 TYR A CA 1
ATOM 831 C C . TYR A 1 104 ? -12.560 11.524 22.282 1.00 90.38 104 TYR A C 1
ATOM 833 O O . TYR A 1 104 ? -12.476 10.464 21.672 1.00 90.38 104 TYR A O 1
ATOM 841 N N . THR A 1 105 ? -13.300 12.538 21.834 1.00 83.38 105 THR A N 1
ATOM 842 C CA . THR A 1 105 ? -14.062 12.481 20.573 1.00 83.38 105 THR A CA 1
ATOM 843 C C . THR A 1 105 ? -13.165 12.449 19.338 1.00 83.38 105 THR A C 1
ATOM 845 O O . THR A 1 105 ? -13.594 11.989 18.284 1.00 83.38 105 THR A O 1
ATOM 848 N N . SER A 1 106 ? -11.923 12.916 19.466 1.00 93.06 106 SER A N 1
ATOM 849 C CA . SER A 1 106 ? -10.899 12.861 18.423 1.00 93.06 106 SER A CA 1
ATOM 850 C C . SER A 1 106 ? -10.245 11.484 18.280 1.00 93.06 106 SER A C 1
ATOM 852 O O . SER A 1 106 ? -9.616 11.225 17.257 1.00 93.06 106 SER A O 1
ATOM 854 N N . ASP A 1 107 ? -10.386 10.605 19.275 1.00 91.25 107 ASP A N 1
ATOM 855 C CA . ASP A 1 107 ? -9.818 9.259 19.262 1.00 91.25 107 ASP A CA 1
ATOM 856 C C . ASP A 1 107 ? -10.924 8.228 19.006 1.00 91.25 107 ASP A C 1
ATOM 858 O O . ASP A 1 107 ? -11.674 7.823 19.901 1.00 91.25 107 ASP A O 1
ATOM 862 N N . ILE A 1 108 ? -11.028 7.802 17.745 1.00 89.69 108 ILE A N 1
ATOM 863 C CA . ILE A 1 108 ? -12.045 6.843 17.310 1.00 89.69 108 ILE A CA 1
ATOM 864 C C . ILE A 1 108 ? -11.866 5.464 17.962 1.00 89.69 108 ILE A C 1
ATOM 866 O O . ILE A 1 108 ? -12.858 4.771 18.192 1.00 89.69 108 ILE A O 1
ATOM 870 N N . GLU A 1 109 ? -10.634 5.062 18.299 1.00 88.81 109 GLU A N 1
ATOM 871 C CA . GLU A 1 109 ? -10.384 3.792 18.983 1.00 88.81 109 GLU A CA 1
ATOM 872 C C . GLU A 1 109 ? -10.896 3.870 20.421 1.00 88.81 109 GLU A C 1
ATOM 874 O O . GLU A 1 109 ? -11.648 2.990 20.849 1.00 88.81 109 GLU A O 1
ATOM 879 N N . ALA A 1 110 ? -10.564 4.945 21.143 1.00 91.69 110 ALA A N 1
ATOM 880 C CA . ALA A 1 110 ? -11.050 5.159 22.502 1.00 91.69 110 ALA A CA 1
ATOM 881 C C . ALA A 1 110 ? -12.583 5.206 22.550 1.00 91.69 110 ALA A C 1
ATOM 883 O O . ALA A 1 110 ? -13.184 4.561 23.411 1.00 91.69 110 ALA A O 1
ATOM 884 N N . ALA A 1 111 ? -13.223 5.904 21.607 1.00 91.56 111 ALA A N 1
ATOM 885 C CA . ALA A 1 111 ? -14.680 5.965 21.506 1.00 91.56 111 ALA A CA 1
ATOM 886 C C . ALA A 1 111 ? -15.304 4.580 21.249 1.00 91.56 111 ALA A C 1
ATOM 888 O O . ALA A 1 111 ? -16.236 4.173 21.949 1.00 91.56 111 ALA A O 1
ATOM 889 N N . ASN A 1 112 ? -14.758 3.816 20.296 1.00 91.75 112 ASN A N 1
ATOM 890 C CA . ASN A 1 112 ? -15.238 2.469 19.979 1.00 91.75 112 ASN A CA 1
ATOM 891 C C . ASN A 1 112 ? -15.041 1.496 21.149 1.00 91.75 112 ASN A C 1
ATOM 893 O O . ASN A 1 112 ? -15.950 0.734 21.488 1.00 91.75 112 ASN A O 1
ATOM 897 N N . PHE A 1 113 ? -13.877 1.527 21.798 1.00 93.19 113 PHE A N 1
ATOM 898 C CA . PHE A 1 113 ? -13.593 0.684 22.956 1.00 93.19 113 PHE A CA 1
ATOM 899 C C . PHE A 1 113 ? -14.458 1.073 24.162 1.00 93.19 113 PHE A C 1
ATOM 901 O O . PHE A 1 113 ? -15.003 0.201 24.843 1.00 93.19 113 PHE A O 1
ATOM 908 N N . GLY A 1 114 ? -14.678 2.373 24.373 1.00 94.06 114 GLY A N 1
ATOM 909 C CA . GLY A 1 114 ? -15.615 2.901 25.361 1.00 94.06 114 GLY A CA 1
ATOM 910 C C . GLY A 1 114 ? -17.038 2.388 25.142 1.00 94.06 114 GLY A C 1
ATOM 911 O O . GLY A 1 114 ? -17.682 1.955 26.096 1.00 94.06 114 GLY A O 1
ATOM 912 N N . ALA A 1 115 ? -17.508 2.321 23.892 1.00 93.50 115 ALA A N 1
ATOM 913 C CA . ALA A 1 115 ? -18.802 1.721 23.566 1.00 93.50 115 ALA A CA 1
ATOM 914 C C . ALA A 1 115 ? -18.865 0.221 23.924 1.00 93.50 115 ALA A C 1
ATOM 916 O O . ALA A 1 115 ? -19.883 -0.250 24.429 1.00 93.50 115 ALA A O 1
ATOM 917 N N . LYS A 1 116 ? -17.773 -0.536 23.751 1.00 94.94 116 LYS A N 1
ATOM 918 C CA . LYS A 1 116 ? -17.717 -1.949 24.179 1.00 94.94 116 LYS A CA 1
ATOM 919 C C . LYS A 1 116 ? -17.733 -2.114 25.695 1.00 94.94 116 LYS A C 1
ATOM 921 O O . LYS A 1 116 ? -18.422 -2.999 26.200 1.00 94.94 116 LYS A O 1
ATOM 926 N N . ILE A 1 117 ? -17.036 -1.247 26.426 1.00 96.12 117 ILE A N 1
ATOM 927 C CA . ILE A 1 117 ? -17.102 -1.217 27.893 1.00 96.12 117 ILE A CA 1
ATOM 928 C C . ILE A 1 117 ? -18.514 -0.836 28.355 1.00 96.12 117 ILE A C 1
ATOM 930 O O . ILE A 1 117 ? -19.035 -1.458 29.279 1.00 96.12 117 ILE A O 1
ATOM 934 N N . HIS A 1 118 ? -19.156 0.132 27.693 1.00 96.38 118 HIS A N 1
ATOM 935 C CA . HIS A 1 118 ? -20.537 0.529 27.973 1.00 96.38 118 HIS A CA 1
ATOM 936 C C . HIS A 1 118 ? -21.481 -0.676 27.893 1.00 96.38 118 HIS A C 1
ATOM 938 O O . HIS A 1 118 ? -22.226 -0.935 28.838 1.00 96.38 118 HIS A O 1
ATOM 944 N N . GLU A 1 119 ? -21.415 -1.437 26.797 1.00 96.31 119 GLU A N 1
ATOM 945 C CA . GLU A 1 119 ? -22.190 -2.668 26.626 1.00 96.31 119 GLU A CA 1
ATOM 946 C C . GLU A 1 119 ? -21.901 -3.672 27.755 1.00 96.31 119 GLU A C 1
ATOM 948 O O . GLU A 1 119 ? -22.832 -4.177 28.377 1.00 96.31 119 GLU A O 1
ATOM 953 N N . ALA A 1 120 ? -20.625 -3.914 28.083 1.00 97.25 120 ALA A N 1
ATOM 954 C CA . ALA A 1 120 ? -20.234 -4.856 29.135 1.00 97.25 120 ALA A CA 1
ATOM 955 C C . ALA A 1 120 ? -20.780 -4.476 30.527 1.00 97.25 120 ALA A C 1
ATOM 957 O O . ALA A 1 120 ? -21.233 -5.342 31.279 1.00 97.25 120 ALA A O 1
ATOM 958 N N . LEU A 1 121 ? -20.743 -3.185 30.875 1.00 97.88 121 LEU A N 1
ATOM 959 C CA . LEU A 1 121 ? -21.258 -2.662 32.144 1.00 97.88 121 LEU A CA 1
ATOM 960 C C . LEU A 1 121 ? -22.784 -2.731 32.200 1.00 97.88 121 LEU A C 1
ATOM 962 O O . LEU A 1 121 ? -23.359 -3.127 33.216 1.00 97.88 121 LEU A O 1
ATOM 966 N N . ARG A 1 122 ? -23.447 -2.414 31.087 1.00 97.50 122 ARG A N 1
ATOM 967 C CA . ARG A 1 122 ? -24.895 -2.572 30.961 1.00 97.50 122 ARG A CA 1
ATOM 968 C C . ARG A 1 122 ? -25.338 -4.025 31.098 1.00 97.50 122 ARG A C 1
ATOM 970 O O . ARG A 1 122 ? -26.295 -4.283 31.823 1.00 97.50 122 ARG A O 1
ATOM 977 N N . ASP A 1 123 ? -24.628 -4.961 30.471 1.00 97.56 123 ASP A N 1
ATOM 978 C CA . ASP A 1 123 ? -24.880 -6.403 30.602 1.00 97.56 123 ASP A CA 1
ATOM 979 C C . ASP A 1 123 ? -24.707 -6.878 32.060 1.00 97.56 123 ASP A C 1
ATOM 981 O O . ASP A 1 123 ? -25.375 -7.814 32.503 1.00 97.56 123 ASP A O 1
ATOM 985 N N . ALA A 1 124 ? -23.843 -6.215 32.837 1.00 98.19 124 ALA A N 1
ATOM 986 C CA . ALA A 1 124 ? -23.655 -6.463 34.268 1.00 98.19 124 ALA A CA 1
ATOM 987 C C . ALA A 1 124 ? -24.728 -5.812 35.167 1.00 98.19 124 ALA A C 1
ATOM 989 O O . ALA A 1 124 ? -24.676 -5.964 36.389 1.00 98.19 124 ALA A O 1
ATOM 990 N N . GLY A 1 125 ? -25.691 -5.082 34.596 1.00 98.00 125 GLY A N 1
ATOM 991 C CA . GLY A 1 125 ? -26.756 -4.399 35.333 1.00 98.00 125 GLY A CA 1
ATOM 992 C C . GLY A 1 125 ? -26.337 -3.070 35.964 1.00 98.00 125 GLY A C 1
ATOM 993 O O . GLY A 1 125 ? -26.971 -2.627 36.921 1.00 98.00 125 GLY A O 1
ATOM 994 N N . TRP A 1 126 ? -25.263 -2.440 35.485 1.00 98.38 126 TRP A N 1
ATOM 995 C CA . TRP A 1 126 ? -24.893 -1.088 35.904 1.00 98.38 126 TRP A CA 1
ATOM 996 C C . TRP A 1 126 ? -25.781 -0.044 35.211 1.00 98.38 126 TRP A C 1
ATOM 998 O O . TRP A 1 126 ? -26.279 -0.259 34.104 1.00 98.38 126 TRP A O 1
ATOM 1008 N N . ILE A 1 127 ? -25.968 1.105 35.857 1.00 97.75 127 ILE A N 1
ATOM 1009 C CA . ILE A 1 127 ? -26.846 2.183 35.395 1.00 97.75 127 ILE A CA 1
ATOM 1010 C C . ILE A 1 127 ? -25.987 3.283 34.772 1.00 97.75 127 ILE A C 1
ATOM 1012 O O . ILE A 1 127 ? -25.198 3.932 35.459 1.00 97.75 127 ILE A O 1
ATOM 1016 N N . TYR A 1 128 ? -26.148 3.507 33.470 1.00 96.75 128 TYR A N 1
ATOM 1017 C CA . TYR A 1 128 ? -25.481 4.613 32.791 1.00 96.75 128 TYR A CA 1
ATOM 1018 C C . TYR A 1 128 ? -26.076 5.949 33.248 1.00 96.75 128 TYR A C 1
ATOM 1020 O O . TYR A 1 128 ? -27.293 6.142 33.206 1.00 96.75 128 TYR A O 1
ATOM 1028 N N . VAL A 1 129 ? -25.215 6.871 33.671 1.00 95.62 129 VAL A N 1
ATOM 1029 C CA . VAL A 1 129 ? -25.581 8.237 34.045 1.00 95.62 129 VAL A CA 1
ATOM 1030 C C . VAL A 1 129 ? -24.688 9.184 33.263 1.00 95.62 129 VAL A C 1
ATOM 1032 O O . VAL A 1 129 ? -23.468 9.097 33.339 1.00 95.62 129 VAL A O 1
ATOM 1035 N N . LYS A 1 130 ? -25.300 10.102 32.516 1.00 90.75 130 LYS A N 1
ATOM 1036 C CA . LYS A 1 130 ? -24.581 11.220 31.909 1.00 90.75 130 LYS A CA 1
ATOM 1037 C C . LYS A 1 130 ? -24.401 12.279 32.986 1.00 90.75 130 LYS A C 1
ATOM 1039 O O . LYS A 1 130 ? -25.383 12.914 33.378 1.00 90.75 130 LYS A O 1
ATOM 1044 N N . ILE A 1 131 ? -23.188 12.440 33.498 1.00 79.25 131 ILE A N 1
ATOM 1045 C CA . ILE A 1 131 ? -22.911 13.518 34.437 1.00 79.25 131 ILE A CA 1
ATOM 1046 C C . ILE A 1 131 ? -22.775 14.760 33.566 1.00 79.25 131 ILE A C 1
ATOM 1048 O O . ILE A 1 131 ? -21.953 14.824 32.657 1.00 79.25 131 ILE A O 1
ATOM 1052 N N . ALA A 1 132 ? -23.646 15.744 33.780 1.00 75.88 132 ALA A N 1
ATOM 1053 C CA . ALA A 1 132 ? -23.496 17.044 33.146 1.00 75.88 132 ALA A CA 1
ATOM 1054 C C . ALA A 1 132 ? -22.219 17.686 33.706 1.00 75.88 132 ALA A C 1
ATOM 1056 O O . ALA A 1 132 ? -22.246 18.382 34.719 1.00 75.88 132 ALA A O 1
ATOM 1057 N N . SER A 1 133 ? -21.075 17.374 33.098 1.00 67.31 133 SER A N 1
ATOM 1058 C CA . SER A 1 133 ? -19.794 17.953 33.462 1.00 67.31 133 SER A CA 1
ATOM 1059 C C . SER A 1 133 ? -19.910 19.473 33.311 1.00 67.31 133 SER A C 1
ATOM 1061 O O . SER A 1 133 ? -20.129 19.956 32.198 1.00 67.31 133 SER A O 1
ATOM 1063 N N . TRP A 1 134 ? -19.763 20.188 34.434 1.00 58.31 134 TRP A N 1
ATOM 1064 C CA . TRP A 1 134 ? -19.634 21.649 34.558 1.00 58.31 134 TRP A CA 1
ATOM 1065 C C . TRP A 1 134 ? -20.906 22.519 34.609 1.00 58.31 134 TRP A C 1
ATOM 1067 O O . TRP A 1 134 ? -20.891 23.636 34.098 1.00 58.31 134 TRP A O 1
ATOM 1077 N N . GLN A 1 135 ? -21.960 22.132 35.339 1.00 55.16 135 GLN A N 1
ATOM 1078 C CA . GLN A 1 135 ? -22.721 23.174 36.057 1.00 55.16 135 GLN A CA 1
ATOM 1079 C C . GLN A 1 135 ? -21.933 23.564 37.312 1.00 55.16 135 GLN A C 1
ATOM 1081 O O . GLN A 1 135 ? -22.074 22.969 38.374 1.00 55.16 135 GLN A O 1
ATOM 1086 N N . THR A 1 136 ? -20.996 24.488 37.085 1.00 52.00 136 THR A N 1
ATOM 1087 C CA . THR A 1 136 ? -20.403 25.446 38.027 1.00 52.00 136 THR A CA 1
ATOM 1088 C C . THR A 1 136 ? -20.857 25.294 39.479 1.00 52.00 136 THR A C 1
ATOM 1090 O O . THR A 1 136 ? -21.952 25.723 39.844 1.00 52.00 136 THR A O 1
ATOM 1093 N N . VAL A 1 137 ? -19.967 24.762 40.319 1.00 53.06 137 VAL A N 1
ATOM 1094 C CA . VAL A 1 137 ? -19.936 25.136 41.735 1.00 53.06 137 VAL A CA 1
ATOM 1095 C C . VAL A 1 137 ? -19.555 26.620 41.743 1.00 53.06 137 VAL A C 1
ATOM 1097 O O . VAL A 1 137 ? -18.392 26.953 41.517 1.00 53.06 137 VAL A O 1
ATOM 1100 N N . GLY A 1 138 ? -20.566 27.486 41.808 1.00 52.53 138 GLY A N 1
ATOM 1101 C CA . GLY A 1 138 ? -20.424 28.919 42.064 1.00 52.53 138 GLY A CA 1
ATOM 1102 C C . GLY A 1 138 ? -20.377 29.191 43.556 1.00 52.53 138 GLY A C 1
ATOM 1103 O O . GLY A 1 138 ? -20.998 28.401 44.305 1.00 52.53 138 GLY A O 1
#

Secondary structure (DSSP, 8-state):
--HHHHHHHHHHHHHHHHHHHHHHHHHHHHHHHHHHHHHHHHHHHHHHHHHHHHHHHHHHHHHHHHHHHHHHHTS-----HHHHHHHHHHHGGGTT-EE-----TT-HHHHHHHHHHHHHHHHTT-EE----TT----

pLDDT: mean 91.73, std 9.55, range [52.0, 98.38]

R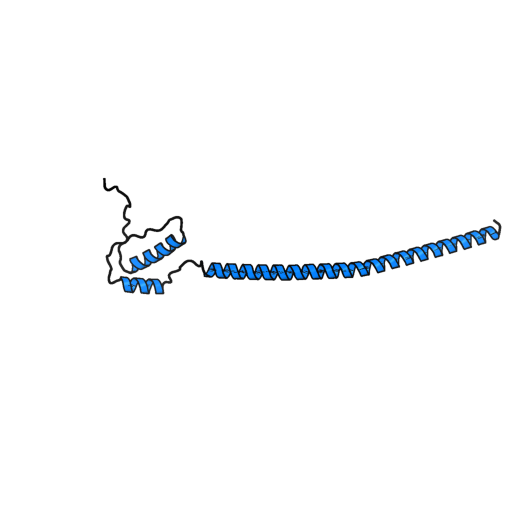adius of gyration: 44.64 Å; chains: 1; bounding box: 67×43×125 Å

Foldseek 3Di:
DDPVVVVVVVVVVVVVVVVVVVVVVVVVVVVVVVVVVVVVVVVVVVVVVVVVVVVVVVVVVVVVVVVVVVCVVVVQPDQDPVNLVVLLVVLLVVAAAEDEQDFDPVDPSRVVVSVSVVSSCVSSNYHYDDDPPDPDPD